Protein AF-A0A5N3UXH6-F1 (afdb_monomer_lite)

Structure (mmCIF, N/CA/C/O backbone):
data_AF-A0A5N3UXH6-F1
#
_entry.id   AF-A0A5N3UXH6-F1
#
loop_
_atom_site.group_PDB
_atom_site.id
_atom_site.type_symbol
_atom_site.label_atom_id
_atom_site.label_alt_id
_atom_site.label_comp_id
_atom_site.label_asym_id
_atom_site.label_entity_id
_atom_site.label_seq_id
_atom_site.pdbx_PDB_ins_code
_atom_site.Cartn_x
_atom_site.Cartn_y
_atom_site.Cartn_z
_atom_site.occupancy
_atom_site.B_iso_or_equiv
_atom_site.auth_seq_id
_atom_site.auth_comp_id
_atom_site.auth_asym_id
_atom_site.auth_atom_id
_atom_site.pdbx_PDB_model_num
ATOM 1 N N . LYS A 1 1 ? -23.533 -9.007 4.579 1.00 47.38 1 LYS A N 1
ATOM 2 C CA . LYS A 1 1 ? -22.879 -9.527 5.813 1.00 47.38 1 LYS A CA 1
ATOM 3 C C . LYS A 1 1 ? -21.443 -10.027 5.591 1.00 47.38 1 LYS A C 1
ATOM 5 O O . LYS A 1 1 ? -20.667 -9.865 6.517 1.00 47.38 1 LYS A O 1
ATOM 10 N N . LYS A 1 2 ? -21.067 -10.577 4.419 1.00 54.00 2 LYS A N 1
ATOM 11 C CA . LYS A 1 2 ? -19.701 -11.087 4.151 1.00 54.00 2 LYS A CA 1
ATOM 12 C C . LYS A 1 2 ? -18.605 -10.000 4.176 1.00 54.00 2 LYS A C 1
ATOM 14 O O . LYS A 1 2 ? -17.661 -10.143 4.934 1.00 54.00 2 LYS A O 1
ATOM 19 N N . ALA A 1 3 ? -18.832 -8.853 3.530 1.00 56.22 3 ALA A N 1
ATOM 20 C CA . ALA A 1 3 ? -17.886 -7.723 3.486 1.00 56.22 3 ALA A CA 1
ATOM 21 C C . ALA A 1 3 ? -17.595 -7.027 4.838 1.00 56.22 3 ALA A C 1
ATOM 23 O O . ALA A 1 3 ? -16.792 -6.101 4.904 1.00 56.22 3 ALA A O 1
ATOM 24 N N . TRP A 1 4 ? -18.273 -7.412 5.928 1.00 56.22 4 TRP A N 1
ATOM 25 C CA . TRP A 1 4 ? -18.045 -6.795 7.237 1.00 56.22 4 TRP A CA 1
ATOM 26 C C . TRP A 1 4 ? -16.724 -7.239 7.868 1.00 56.22 4 TRP A C 1
ATOM 28 O O . TRP A 1 4 ? -16.129 -6.448 8.588 1.00 56.22 4 TRP A O 1
ATOM 38 N N . GLN A 1 5 ? -16.257 -8.465 7.608 1.00 61.75 5 GLN A N 1
ATOM 39 C CA . GLN A 1 5 ? -14.981 -8.938 8.163 1.00 61.75 5 GLN A CA 1
ATOM 40 C C . GLN A 1 5 ? -13.811 -8.123 7.602 1.00 61.75 5 GLN A C 1
ATOM 42 O O . GLN A 1 5 ? -13.018 -7.592 8.379 1.00 61.75 5 GLN A O 1
ATOM 47 N N . ASP A 1 6 ? -13.802 -7.894 6.287 1.00 61.09 6 ASP A N 1
ATOM 48 C CA . ASP A 1 6 ? -12.777 -7.088 5.615 1.00 61.09 6 ASP A CA 1
ATOM 49 C C . ASP A 1 6 ? -12.904 -5.598 5.960 1.00 61.09 6 ASP A C 1
ATOM 51 O O . ASP A 1 6 ? -11.912 -4.903 6.185 1.00 61.09 6 ASP A O 1
ATOM 55 N N . HIS A 1 7 ? -14.138 -5.097 6.094 1.00 69.56 7 HIS A N 1
ATOM 56 C CA . HIS A 1 7 ? -14.372 -3.693 6.420 1.00 69.56 7 HIS A CA 1
ATOM 57 C C . HIS A 1 7 ? -14.134 -3.354 7.899 1.00 69.56 7 HIS A C 1
ATOM 59 O O . HIS A 1 7 ? -13.861 -2.201 8.212 1.00 69.56 7 HIS A O 1
ATOM 65 N N . LYS A 1 8 ? -14.231 -4.305 8.839 1.00 73.06 8 LYS A N 1
ATOM 66 C CA . LYS A 1 8 ? -14.181 -4.017 10.287 1.00 73.06 8 LYS A CA 1
ATOM 67 C C . LYS A 1 8 ? -12.878 -3.334 10.711 1.00 73.06 8 LYS A C 1
ATOM 69 O O . LYS A 1 8 ? -12.928 -2.417 11.531 1.00 73.06 8 LYS A O 1
ATOM 74 N N . ARG A 1 9 ? -11.742 -3.773 10.160 1.00 69.88 9 ARG A N 1
ATOM 75 C CA . ARG A 1 9 ? -10.417 -3.199 10.451 1.00 69.88 9 ARG A CA 1
ATOM 76 C C . ARG A 1 9 ? -10.220 -1.871 9.717 1.00 69.88 9 ARG A C 1
ATOM 78 O O . ARG A 1 9 ? -9.879 -0.872 10.339 1.00 69.88 9 ARG A O 1
ATOM 85 N N . GLU A 1 10 ? -10.593 -1.813 8.436 1.00 74.81 10 GLU A N 1
ATOM 86 C CA . GLU A 1 10 ? -10.549 -0.579 7.634 1.00 74.81 10 GLU A CA 1
ATOM 87 C C . GLU A 1 10 ? -11.448 0.535 8.215 1.00 74.81 10 GLU A C 1
ATOM 89 O O . GLU A 1 10 ? -11.110 1.714 8.149 1.00 74.81 10 GLU A O 1
ATOM 94 N N . CYS A 1 11 ? -12.587 0.188 8.822 1.00 78.25 11 CYS A N 1
ATOM 95 C CA . CYS A 1 11 ? -13.574 1.145 9.325 1.00 78.25 11 CYS A CA 1
ATOM 96 C C . CYS A 1 11 ? -13.024 2.036 10.449 1.00 78.25 11 CYS A C 1
ATOM 98 O O . CYS A 1 11 ? -13.399 3.208 10.528 1.00 78.25 11 CYS A O 1
ATOM 100 N N . LYS A 1 12 ? -12.135 1.515 11.309 1.00 77.81 12 LYS A N 1
ATOM 101 C CA . LYS A 1 12 ? -11.507 2.325 12.366 1.00 77.81 12 LYS A CA 1
ATOM 102 C C . LYS A 1 12 ? -10.556 3.361 11.770 1.00 77.81 12 LYS A C 1
ATOM 104 O O . LYS A 1 12 ? -10.702 4.543 12.071 1.00 77.81 12 LYS A O 1
ATOM 109 N N . CYS A 1 13 ? -9.699 2.934 10.843 1.00 77.75 13 CYS A N 1
ATOM 110 C CA . CYS A 1 13 ? -8.789 3.808 10.102 1.00 77.75 13 CYS A CA 1
ATOM 111 C C . CYS A 1 13 ? -9.547 4.872 9.283 1.00 77.75 13 CYS A C 1
ATOM 113 O O . CYS A 1 13 ? -9.212 6.051 9.288 1.00 77.75 13 CYS A O 1
ATOM 115 N N . LEU A 1 14 ? -10.644 4.500 8.617 1.00 78.50 14 LEU A N 1
ATOM 116 C CA . LEU A 1 14 ? -11.465 5.453 7.858 1.00 78.50 14 LEU A CA 1
ATOM 117 C C . LEU A 1 14 ? -12.169 6.479 8.746 1.00 78.50 14 LEU A C 1
ATOM 119 O O . LEU A 1 14 ? -12.400 7.607 8.312 1.00 78.50 14 LEU A O 1
ATOM 123 N N . LYS A 1 15 ? -12.555 6.097 9.969 1.00 80.38 15 LYS A N 1
ATOM 124 C CA . LYS A 1 15 ? -13.171 7.024 10.923 1.00 80.38 15 LYS A CA 1
ATOM 125 C C . LYS A 1 15 ? -12.159 8.026 11.471 1.00 80.38 15 LYS A C 1
ATOM 127 O O . LYS A 1 15 ? -12.521 9.196 11.571 1.00 80.38 15 LYS A O 1
ATOM 132 N N . SER A 1 16 ? -10.935 7.598 11.787 1.00 76.81 16 SER A N 1
ATOM 133 C CA . SER A 1 16 ? -9.889 8.485 12.316 1.00 76.81 16 SER A CA 1
ATOM 134 C C . SER A 1 16 ? -9.371 9.480 11.275 1.00 76.81 16 SER A C 1
ATOM 136 O O . SER A 1 16 ? -8.992 10.591 11.631 1.00 76.81 16 SER A O 1
ATOM 138 N N . CYS A 1 17 ? -9.425 9.135 9.986 1.00 72.19 17 CYS A N 1
ATOM 139 C CA . CYS A 1 17 ? -8.959 10.017 8.917 1.00 72.19 17 CYS A CA 1
ATOM 140 C C . CYS A 1 17 ? -9.983 11.067 8.454 1.00 72.19 17 CYS A C 1
ATOM 142 O O . CYS A 1 17 ? -9.647 11.907 7.623 1.00 72.19 17 CYS A O 1
ATOM 144 N N . LYS A 1 18 ? -11.227 11.088 8.959 1.00 73.69 18 LYS A N 1
ATOM 145 C CA . LYS A 1 18 ? -12.208 12.102 8.525 1.00 73.69 18 LYS A CA 1
ATOM 146 C C . LYS A 1 18 ? -11.761 13.521 8.913 1.00 73.69 18 LYS A C 1
ATOM 148 O O . LYS A 1 18 ? -11.326 13.727 10.041 1.00 73.69 18 LYS A O 1
ATOM 153 N N . PRO A 1 19 ? -11.915 14.519 8.017 1.00 76.88 19 PRO A N 1
ATOM 154 C CA . PRO A 1 19 ? -12.614 14.479 6.721 1.00 76.88 19 PRO A CA 1
ATOM 155 C C . PRO A 1 19 ? -11.751 14.041 5.519 1.00 76.88 19 PRO A C 1
ATOM 157 O O . PRO A 1 19 ? -12.242 14.019 4.392 1.00 76.88 19 PRO A O 1
ATOM 160 N N . ARG A 1 20 ? -10.472 13.719 5.725 1.00 77.50 20 ARG A N 1
ATOM 161 C CA . ARG A 1 20 ? -9.482 13.484 4.671 1.00 77.50 20 ARG A CA 1
ATOM 162 C C . ARG A 1 20 ? -9.354 11.991 4.355 1.00 77.50 20 ARG A C 1
ATOM 164 O O . ARG A 1 20 ? -8.626 11.257 5.014 1.00 77.50 20 ARG A O 1
ATOM 171 N N . TYR A 1 21 ? -10.071 11.536 3.332 1.00 75.56 21 TYR A N 1
ATOM 172 C CA . TYR A 1 21 ? -9.992 10.140 2.905 1.00 75.56 21 TYR A CA 1
ATOM 173 C C . TYR A 1 21 ? -8.616 9.812 2.300 1.00 75.56 21 TYR A C 1
ATOM 175 O O . TYR A 1 21 ? -8.073 10.631 1.552 1.00 75.56 21 TYR A O 1
ATOM 183 N N . PRO A 1 22 ? -8.044 8.637 2.615 1.00 79.69 22 PRO A N 1
ATOM 184 C CA . PRO A 1 22 ? -6.792 8.188 2.015 1.00 79.69 22 PRO A CA 1
ATOM 185 C C . PRO A 1 22 ? -6.970 7.882 0.515 1.00 79.69 22 PRO A C 1
ATOM 187 O O . PRO A 1 22 ? -8.084 7.568 0.087 1.00 79.69 22 PRO A O 1
ATOM 190 N N . PRO A 1 23 ? -5.881 7.907 -0.273 1.00 80.62 23 PRO A N 1
ATOM 191 C CA . PRO A 1 23 ? -5.888 7.451 -1.662 1.00 80.62 23 PRO A CA 1
ATOM 192 C C . PRO A 1 23 ? -6.372 6.001 -1.798 1.00 80.62 23 PRO A C 1
ATOM 194 O O . PRO A 1 23 ? -6.112 5.171 -0.923 1.00 80.62 23 PRO A O 1
ATOM 197 N N . ASP A 1 24 ? -7.002 5.662 -2.925 1.00 79.38 24 ASP A N 1
ATOM 198 C CA . ASP A 1 24 ? -7.514 4.304 -3.161 1.00 79.38 24 ASP A CA 1
ATOM 199 C C . ASP A 1 24 ? -6.405 3.245 -3.112 1.00 79.38 24 ASP A C 1
ATOM 201 O O . ASP A 1 24 ? -6.596 2.187 -2.517 1.00 79.38 24 ASP A O 1
ATOM 205 N N . SER A 1 25 ? -5.208 3.558 -3.622 1.00 77.31 25 SER A N 1
ATOM 206 C CA . SER A 1 25 ? -4.028 2.685 -3.526 1.00 77.31 25 SER A CA 1
ATOM 207 C C . SER A 1 25 ? -3.633 2.372 -2.078 1.00 77.31 25 SER A C 1
ATOM 209 O O . SER A 1 25 ? -3.297 1.234 -1.760 1.00 77.31 25 SER A O 1
ATOM 211 N N . VAL A 1 26 ? -3.726 3.356 -1.178 1.00 83.12 26 VAL A N 1
ATOM 212 C CA . VAL A 1 26 ? -3.444 3.189 0.256 1.00 83.12 26 VAL A CA 1
ATOM 213 C C . VAL A 1 26 ? -4.494 2.290 0.910 1.00 83.12 26 VAL A C 1
ATOM 215 O O . VAL A 1 26 ? -4.148 1.396 1.683 1.00 83.12 26 VAL A O 1
ATOM 218 N N . ARG A 1 27 ? -5.777 2.482 0.576 1.00 82.00 27 ARG A N 1
ATOM 219 C CA . ARG A 1 27 ? -6.870 1.636 1.086 1.00 82.00 27 ARG A CA 1
ATOM 220 C C . ARG A 1 27 ? -6.742 0.193 0.612 1.00 82.00 27 ARG A C 1
ATOM 222 O O . ARG A 1 27 ? -6.921 -0.725 1.410 1.00 82.00 27 ARG A O 1
ATOM 229 N N . LEU A 1 28 ? -6.418 0.001 -0.666 1.00 79.62 28 LEU A N 1
ATOM 230 C CA . LEU A 1 28 ? -6.233 -1.311 -1.286 1.00 79.62 28 LEU A CA 1
ATOM 231 C C . LEU A 1 28 ? -5.067 -2.063 -0.643 1.00 79.62 28 LEU A C 1
ATOM 233 O O . LEU A 1 28 ? -5.244 -3.205 -0.220 1.00 79.62 28 LEU A O 1
ATOM 237 N N . LEU A 1 29 ? -3.922 -1.400 -0.455 1.00 81.75 29 LEU A N 1
ATOM 238 C CA . LEU A 1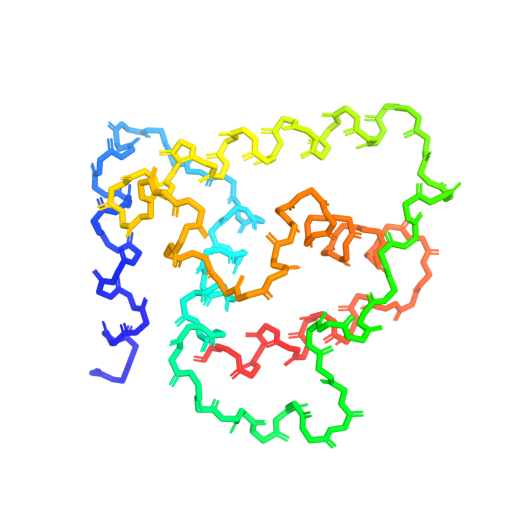 29 ? -2.787 -1.997 0.249 1.00 81.75 29 LEU A CA 1
ATOM 239 C C . LEU A 1 29 ? -3.144 -2.388 1.690 1.00 81.75 29 LEU A C 1
ATOM 241 O O . LEU A 1 29 ? -2.698 -3.422 2.179 1.00 81.75 29 LEU A O 1
ATOM 245 N N . GLY A 1 30 ? -3.994 -1.605 2.363 1.00 81.50 30 GLY A N 1
ATOM 246 C CA . GLY A 1 30 ? -4.418 -1.894 3.737 1.00 81.50 30 GLY A CA 1
ATOM 247 C C . GLY A 1 30 ? -5.198 -3.199 3.828 1.00 81.50 30 GLY A C 1
ATOM 248 O O . GLY A 1 30 ? -4.964 -4.008 4.724 1.00 81.50 30 GLY A O 1
ATOM 249 N N . ARG A 1 31 ? -6.073 -3.446 2.850 1.00 78.75 31 ARG A N 1
ATOM 250 C CA . ARG A 1 31 ? -6.816 -4.707 2.733 1.00 78.75 31 ARG A CA 1
ATOM 251 C C . ARG A 1 31 ? -5.899 -5.890 2.445 1.00 78.75 31 ARG A C 1
ATOM 253 O O . ARG A 1 31 ? -6.056 -6.923 3.088 1.00 78.75 31 ARG A O 1
ATOM 260 N N . VAL A 1 32 ? -4.926 -5.720 1.547 1.00 78.56 32 VAL A N 1
ATOM 261 C CA . VAL A 1 32 ? -3.916 -6.751 1.245 1.00 78.56 32 VAL A CA 1
ATOM 262 C C . VAL A 1 32 ? -3.170 -7.138 2.521 1.00 78.56 32 VAL A C 1
ATOM 264 O O . VAL A 1 32 ? -3.122 -8.314 2.865 1.00 78.56 32 VAL A O 1
ATOM 267 N N . VAL A 1 33 ? -2.680 -6.157 3.285 1.00 80.75 33 VAL A N 1
ATOM 268 C CA . VAL A 1 33 ? -1.997 -6.400 4.566 1.00 80.75 33 VAL A CA 1
ATOM 269 C C . VAL A 1 33 ? -2.901 -7.136 5.550 1.00 80.75 33 VAL A C 1
ATOM 271 O O . VAL A 1 33 ? -2.492 -8.141 6.127 1.00 80.75 33 VAL A O 1
ATOM 274 N N . PHE A 1 34 ? -4.149 -6.697 5.724 1.00 78.00 34 PHE A N 1
ATOM 275 C CA . PHE A 1 34 ? -5.082 -7.371 6.627 1.00 78.00 34 PHE A CA 1
ATOM 276 C C . PHE A 1 34 ? -5.419 -8.801 6.206 1.00 78.00 34 PHE A C 1
ATOM 278 O O . PHE A 1 34 ? -5.703 -9.620 7.080 1.00 78.00 34 PHE A O 1
ATOM 285 N N . LYS A 1 35 ? -5.409 -9.109 4.908 1.00 76.19 35 LYS A N 1
ATOM 286 C CA . LYS A 1 35 ? -5.625 -10.467 4.408 1.00 76.19 35 LYS A CA 1
ATOM 287 C C . LYS A 1 35 ? -4.374 -11.335 4.558 1.00 76.19 35 LYS A C 1
ATOM 289 O O . LYS A 1 35 ? -4.498 -12.442 5.068 1.00 76.19 35 LYS A O 1
ATOM 294 N N . LEU A 1 36 ? -3.184 -10.807 4.262 1.00 76.56 36 LEU A N 1
ATOM 295 C CA . LEU A 1 36 ? -1.907 -11.492 4.517 1.00 76.56 36 LEU A CA 1
ATOM 296 C C . LEU A 1 36 ? -1.740 -11.855 6.002 1.00 76.56 36 LEU A C 1
ATOM 298 O O . LEU A 1 36 ? -1.320 -12.958 6.329 1.00 76.56 36 LEU A O 1
ATOM 302 N N . MET A 1 37 ? -2.148 -10.965 6.912 1.00 74.62 37 MET A N 1
ATOM 303 C CA . MET A 1 37 ? -2.146 -11.231 8.357 1.00 74.62 37 MET A CA 1
ATOM 304 C C . MET A 1 37 ? -3.137 -12.313 8.809 1.00 74.62 37 MET A C 1
ATOM 306 O O . MET A 1 37 ? -3.018 -12.806 9.926 1.00 74.62 37 MET A O 1
ATOM 310 N N . GLN A 1 38 ? -4.164 -12.630 8.016 1.00 70.88 38 GLN A N 1
ATOM 311 C CA . GLN A 1 38 ? -5.156 -13.645 8.382 1.00 70.88 38 GLN A CA 1
ATOM 312 C C . GLN A 1 38 ? -4.680 -15.074 8.075 1.00 70.88 38 GLN A C 1
ATOM 314 O O . GLN A 1 38 ? -5.435 -16.001 8.360 1.00 70.88 38 GLN A O 1
ATOM 319 N N . GLU A 1 39 ? -3.476 -15.247 7.500 1.00 59.69 39 GLU A N 1
ATOM 320 C CA . GLU A 1 39 ? -2.808 -16.534 7.201 1.00 59.69 39 GLU A CA 1
ATOM 321 C C . GLU A 1 39 ? -3.700 -17.577 6.504 1.00 59.69 39 GLU A C 1
ATOM 323 O O . GLU A 1 39 ? -3.430 -18.777 6.519 1.00 59.69 39 GLU A O 1
ATOM 328 N N . THR A 1 40 ? -4.789 -17.135 5.880 1.00 59.91 40 THR A N 1
ATOM 329 C CA . THR A 1 40 ? -5.704 -17.997 5.144 1.00 59.91 40 THR A CA 1
ATOM 330 C C . THR A 1 40 ? -5.271 -17.939 3.691 1.00 59.91 40 THR A C 1
ATOM 332 O O . THR A 1 40 ? -5.519 -16.918 3.046 1.00 59.91 40 THR A O 1
ATOM 335 N N . PRO A 1 41 ? -4.598 -18.986 3.171 1.00 56.25 41 PRO A N 1
ATOM 336 C CA .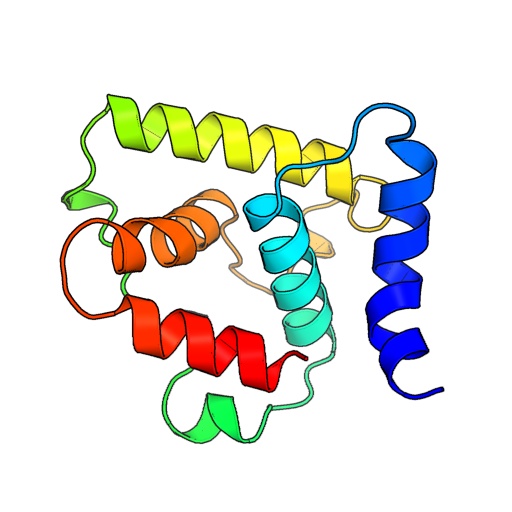 PRO A 1 41 ? -4.133 -18.978 1.796 1.00 56.25 41 PRO A CA 1
ATOM 337 C C . PRO A 1 41 ? -5.341 -18.796 0.883 1.00 56.25 41 PRO A C 1
ATOM 339 O O . PRO A 1 41 ? -6.272 -19.607 0.879 1.00 56.25 41 PRO A O 1
ATOM 342 N N . SER A 1 42 ? -5.352 -17.690 0.146 1.00 58.91 42 SER A N 1
ATOM 343 C CA . SER A 1 42 ? -6.389 -17.446 -0.846 1.00 58.91 42 SER A CA 1
ATOM 344 C C . SER A 1 42 ? -6.175 -18.430 -1.997 1.00 58.91 42 SER A C 1
ATOM 346 O O . SER A 1 42 ? -5.039 -18.679 -2.391 1.00 58.91 42 SER A O 1
ATOM 348 N N . GLU A 1 43 ? -7.239 -18.974 -2.598 1.00 57.88 43 GLU A N 1
ATOM 349 C CA . GLU A 1 43 ? -7.099 -19.858 -3.774 1.00 57.88 43 GLU A CA 1
ATOM 350 C C . GLU A 1 43 ? -6.311 -19.181 -4.917 1.00 57.88 43 GLU A C 1
ATOM 352 O O . GLU A 1 43 ? -5.645 -19.857 -5.696 1.00 57.88 43 GLU A O 1
ATOM 357 N N . SER A 1 44 ? -6.324 -17.843 -4.972 1.00 56.28 44 SER A N 1
ATOM 358 C CA . SER A 1 44 ? -5.532 -17.024 -5.898 1.00 56.28 44 SER A CA 1
ATOM 359 C C . SER A 1 44 ? -4.021 -17.044 -5.634 1.00 56.28 44 SER A C 1
ATOM 361 O O . SER A 1 44 ? -3.251 -16.862 -6.567 1.00 56.28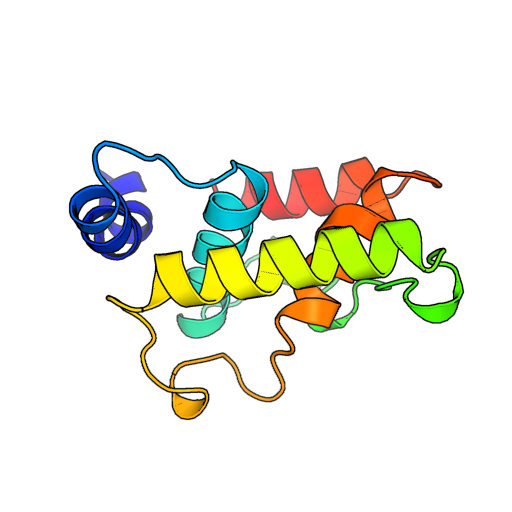 44 SER A O 1
ATOM 363 N N . GLU A 1 45 ? -3.584 -17.278 -4.393 1.00 55.44 45 GLU A N 1
ATOM 364 C CA . GLU A 1 45 ? -2.160 -17.341 -4.025 1.00 55.44 45 GLU A CA 1
ATOM 365 C C . GLU A 1 45 ? -1.520 -18.694 -4.378 1.00 55.44 45 GLU A C 1
ATOM 367 O O . GLU A 1 45 ? -0.308 -18.850 -4.261 1.00 55.44 45 GLU A O 1
ATOM 372 N N . LYS A 1 46 ? -2.303 -19.676 -4.857 1.00 56.41 46 LYS A N 1
ATOM 373 C CA . LYS A 1 46 ? -1.786 -20.993 -5.279 1.00 56.41 46 LYS A CA 1
ATOM 374 C C . LYS A 1 46 ? -0.901 -20.944 -6.523 1.00 56.41 46 LYS A C 1
ATOM 376 O O . LYS A 1 46 ? -0.120 -21.868 -6.730 1.00 56.41 46 LYS A O 1
ATOM 381 N N . LEU A 1 47 ? -1.060 -19.926 -7.370 1.00 56.09 47 LEU A N 1
ATOM 382 C CA . LEU A 1 47 ? -0.272 -19.768 -8.597 1.00 56.09 47 LEU A CA 1
ATOM 383 C C . LEU A 1 47 ? 0.839 -18.725 -8.435 1.00 56.09 47 LEU A C 1
ATOM 385 O O . LEU A 1 47 ? 1.888 -18.870 -9.059 1.00 56.09 47 LEU A O 1
ATOM 389 N N . TYR A 1 48 ? 0.615 -17.700 -7.606 1.00 58.69 48 TYR A N 1
ATOM 390 C CA . TYR A 1 48 ? 1.571 -16.625 -7.351 1.00 58.69 48 TYR A CA 1
ATOM 391 C C . TYR A 1 48 ? 1.209 -15.871 -6.061 1.00 58.69 48 TYR A C 1
ATOM 393 O O . TYR A 1 48 ? 0.059 -15.452 -5.901 1.00 58.69 48 TYR A O 1
ATOM 401 N N . SER A 1 49 ? 2.152 -15.699 -5.130 1.00 68.69 49 SER A N 1
ATOM 402 C CA . SER A 1 49 ? 1.913 -14.960 -3.883 1.00 68.69 49 SER A CA 1
ATOM 403 C C . SER A 1 49 ? 2.181 -13.463 -4.054 1.00 68.69 49 SER A C 1
ATOM 405 O O . SER A 1 49 ? 2.884 -13.030 -4.969 1.00 68.69 49 SER A O 1
ATOM 407 N N . PHE A 1 50 ? 1.683 -12.642 -3.123 1.00 73.69 50 PHE A N 1
ATOM 408 C CA . PHE A 1 50 ? 2.034 -11.217 -3.092 1.00 73.69 50 PHE A CA 1
ATOM 409 C C . PHE A 1 50 ? 3.556 -10.985 -3.000 1.00 73.69 50 PHE A C 1
ATOM 411 O O . PHE A 1 50 ? 4.075 -9.989 -3.507 1.00 73.69 50 PHE A O 1
ATOM 418 N N . TYR A 1 51 ? 4.287 -11.904 -2.365 1.00 74.25 51 TYR A N 1
ATOM 419 C CA . TYR A 1 51 ? 5.736 -11.807 -2.228 1.00 74.25 51 TYR A CA 1
ATOM 420 C C . TYR A 1 51 ? 6.463 -12.043 -3.548 1.00 74.25 51 TYR A C 1
ATOM 422 O O . TYR A 1 51 ? 7.486 -11.398 -3.773 1.00 74.25 51 TYR A O 1
ATOM 430 N N . ASP A 1 52 ? 5.900 -12.863 -4.433 1.00 76.44 52 ASP A N 1
ATOM 431 C CA . ASP A 1 52 ? 6.516 -13.182 -5.717 1.00 76.44 52 ASP A CA 1
ATOM 432 C C . ASP A 1 52 ? 6.457 -12.003 -6.699 1.00 76.44 52 ASP A C 1
ATOM 434 O O . ASP A 1 52 ? 7.322 -11.901 -7.566 1.00 76.44 52 ASP A O 1
ATOM 438 N N . LEU A 1 53 ? 5.495 -11.079 -6.537 1.00 75.31 53 LEU A N 1
ATOM 439 C CA . LEU A 1 53 ? 5.322 -9.909 -7.407 1.00 75.31 53 LEU A CA 1
ATOM 440 C C . LEU A 1 53 ? 6.607 -9.093 -7.565 1.00 75.31 53 LEU A C 1
ATOM 442 O O . LEU A 1 53 ? 7.205 -8.611 -6.602 1.00 75.31 53 LEU A O 1
ATOM 446 N N . GLU A 1 54 ? 6.972 -8.867 -8.826 1.00 76.19 54 GLU A N 1
ATOM 447 C CA . GLU A 1 54 ? 8.121 -8.061 -9.219 1.00 76.19 54 GLU A CA 1
ATOM 448 C C . GLU A 1 54 ? 7.868 -6.573 -8.921 1.00 76.19 54 GLU A C 1
ATOM 450 O O . GLU A 1 54 ? 7.084 -5.892 -9.590 1.00 76.19 54 GLU A O 1
ATOM 455 N N . SER A 1 55 ? 8.597 -6.040 -7.941 1.00 72.69 55 SER A N 1
ATOM 456 C CA . SER A 1 55 ? 8.497 -4.642 -7.508 1.00 72.69 55 SER A CA 1
ATOM 457 C C . SER A 1 55 ? 9.097 -3.645 -8.507 1.00 72.69 55 SER A C 1
ATOM 459 O O . SER A 1 55 ? 8.782 -2.457 -8.467 1.00 72.69 55 SER A O 1
ATOM 461 N N . ASN A 1 56 ? 9.961 -4.106 -9.423 1.00 76.00 56 ASN A N 1
ATOM 462 C CA . ASN A 1 56 ? 10.659 -3.288 -10.423 1.00 76.00 56 ASN A CA 1
ATOM 463 C C . ASN A 1 56 ? 11.340 -2.027 -9.845 1.00 76.00 56 ASN A C 1
ATOM 465 O O . ASN A 1 56 ? 11.582 -1.075 -10.588 1.00 76.00 56 ASN A O 1
ATOM 469 N N . ILE A 1 57 ? 11.698 -2.011 -8.552 1.00 77.88 57 ILE A N 1
ATOM 470 C CA . ILE A 1 57 ? 12.246 -0.824 -7.863 1.00 77.88 57 ILE A CA 1
ATOM 471 C C . ILE A 1 57 ? 13.461 -0.253 -8.598 1.00 77.88 57 ILE A C 1
ATOM 473 O O . ILE A 1 57 ? 13.601 0.963 -8.734 1.00 77.88 57 ILE A O 1
ATOM 477 N N . ASN A 1 58 ? 14.304 -1.134 -9.136 1.00 79.06 58 ASN A N 1
ATOM 478 C CA . ASN A 1 58 ? 15.517 -0.771 -9.867 1.00 79.06 58 ASN A CA 1
ATOM 479 C C . ASN A 1 58 ? 15.238 -0.026 -11.185 1.00 79.06 58 ASN A C 1
ATOM 481 O O . ASN A 1 58 ? 16.122 0.649 -11.701 1.00 79.06 58 ASN A O 1
ATOM 485 N N . LYS A 1 59 ? 14.020 -0.135 -11.731 1.00 80.31 59 LYS A N 1
ATOM 486 C CA . LYS A 1 59 ? 13.577 0.544 -12.961 1.00 80.31 59 LYS A CA 1
ATOM 487 C C . LYS A 1 59 ? 12.777 1.818 -12.676 1.00 80.31 59 LYS A C 1
ATOM 489 O O . LYS A 1 59 ? 12.371 2.506 -13.612 1.00 80.31 59 LYS A O 1
ATOM 494 N N . LEU A 1 60 ? 12.503 2.127 -11.407 1.00 79.12 60 LEU A N 1
ATOM 495 C CA . LEU A 1 60 ? 11.773 3.333 -11.034 1.00 79.12 60 LEU A CA 1
ATOM 496 C C . LEU A 1 60 ? 12.689 4.555 -11.117 1.00 79.12 60 LEU A C 1
ATOM 498 O O . LEU A 1 60 ? 13.805 4.548 -10.599 1.00 79.12 60 LEU A O 1
ATOM 502 N N . THR A 1 61 ? 12.182 5.624 -11.728 1.00 85.38 61 THR A N 1
ATOM 503 C CA . THR A 1 61 ? 12.811 6.947 -11.671 1.00 85.38 61 THR A CA 1
ATOM 504 C C . THR A 1 61 ? 12.719 7.513 -10.253 1.00 85.38 61 THR A C 1
ATOM 506 O O . THR A 1 61 ? 11.823 7.137 -9.492 1.00 85.38 61 THR A O 1
ATOM 509 N N . GLU A 1 62 ? 13.615 8.434 -9.893 1.00 86.19 62 GLU A N 1
ATOM 510 C CA . GLU A 1 62 ? 13.605 9.060 -8.561 1.00 86.19 62 GLU A CA 1
ATOM 511 C C . GLU A 1 62 ? 12.266 9.748 -8.249 1.00 86.19 62 GLU A C 1
ATOM 513 O O . GLU A 1 62 ? 11.750 9.584 -7.147 1.00 86.19 62 GLU A O 1
ATOM 518 N N . ASP A 1 63 ? 11.620 10.382 -9.235 1.00 81.38 63 ASP A N 1
ATOM 519 C CA . ASP A 1 63 ? 10.290 10.987 -9.057 1.00 81.38 63 ASP A CA 1
ATOM 520 C C . ASP A 1 63 ? 9.222 9.957 -8.657 1.00 81.38 63 ASP A C 1
ATOM 522 O O . ASP A 1 63 ? 8.390 10.200 -7.780 1.00 81.38 63 ASP A O 1
ATOM 526 N N . LYS A 1 64 ? 9.252 8.767 -9.275 1.00 81.31 64 LYS A N 1
ATOM 527 C CA . LYS A 1 64 ? 8.330 7.679 -8.930 1.00 81.31 64 LYS A CA 1
ATOM 528 C C . LYS A 1 64 ? 8.633 7.145 -7.537 1.00 81.31 64 LYS A C 1
ATOM 530 O O . LYS A 1 64 ? 7.700 6.915 -6.775 1.00 81.31 64 LYS A O 1
ATOM 535 N N . LYS A 1 65 ? 9.913 6.977 -7.185 1.00 85.19 65 LYS A N 1
ATOM 536 C CA . LYS A 1 65 ? 10.313 6.547 -5.837 1.00 85.19 65 LYS A CA 1
ATOM 537 C C . LYS A 1 65 ? 9.838 7.537 -4.781 1.00 85.19 65 LYS A C 1
ATOM 539 O O . LYS A 1 65 ? 9.312 7.104 -3.762 1.00 85.19 65 LYS A O 1
ATOM 544 N N . GLU A 1 66 ? 9.956 8.838 -5.029 1.00 86.81 66 GLU A N 1
ATOM 545 C CA . GLU A 1 66 ? 9.451 9.849 -4.102 1.00 86.81 66 GLU A CA 1
ATOM 546 C C . GLU A 1 66 ? 7.925 9.765 -3.960 1.00 86.81 66 GLU A C 1
ATOM 548 O O . GLU A 1 66 ? 7.414 9.730 -2.843 1.00 86.81 66 GLU A O 1
ATOM 553 N N . GLY A 1 67 ? 7.192 9.584 -5.064 1.00 86.56 67 GLY A N 1
ATOM 554 C CA . GLY A 1 67 ? 5.750 9.316 -5.016 1.00 86.56 67 GLY A CA 1
ATOM 555 C C . GLY A 1 67 ? 5.389 8.097 -4.155 1.00 86.56 67 GLY A C 1
ATOM 556 O O . GLY A 1 67 ? 4.475 8.165 -3.332 1.00 86.56 67 GLY A O 1
ATOM 557 N N . LEU A 1 68 ? 6.140 6.996 -4.277 1.00 85.56 68 LEU A N 1
ATOM 558 C CA . LEU A 1 68 ? 5.942 5.801 -3.447 1.00 85.56 68 LEU A CA 1
ATOM 559 C C . LEU A 1 68 ? 6.295 6.038 -1.974 1.00 85.56 68 LEU A C 1
ATOM 561 O O . LEU A 1 68 ? 5.603 5.518 -1.103 1.00 85.56 68 LEU A O 1
ATOM 565 N N . ARG A 1 69 ? 7.320 6.844 -1.667 1.00 87.31 69 ARG A N 1
ATOM 566 C CA . ARG A 1 69 ? 7.644 7.227 -0.281 1.00 87.31 69 ARG A CA 1
ATOM 567 C C . ARG A 1 69 ? 6.503 8.008 0.358 1.00 87.31 69 ARG A C 1
ATOM 569 O O . ARG A 1 69 ? 6.115 7.704 1.483 1.00 87.31 69 ARG A O 1
ATOM 576 N N . GLN A 1 70 ? 5.918 8.959 -0.369 1.00 87.12 70 GLN A N 1
ATOM 577 C CA . GLN A 1 70 ? 4.761 9.715 0.115 1.00 87.12 70 GLN A CA 1
ATOM 578 C C . GLN A 1 70 ? 3.543 8.805 0.343 1.00 87.12 70 GLN A C 1
ATOM 580 O O . GLN A 1 70 ? 2.835 8.949 1.344 1.00 87.12 70 GLN A O 1
ATOM 585 N N . LEU A 1 71 ? 3.322 7.819 -0.534 1.00 86.38 71 LEU A N 1
ATOM 586 C CA . LEU A 1 71 ? 2.287 6.801 -0.334 1.00 86.38 71 LEU A CA 1
ATOM 587 C C . LEU A 1 71 ? 2.566 5.929 0.896 1.00 86.38 71 LEU A C 1
ATOM 589 O O . LEU A 1 71 ? 1.652 5.705 1.687 1.00 86.38 71 LEU A O 1
ATOM 593 N N . ALA A 1 72 ? 3.813 5.505 1.108 1.00 87.12 72 ALA A N 1
ATOM 594 C CA . ALA A 1 72 ? 4.215 4.731 2.280 1.00 87.12 72 ALA A CA 1
ATOM 595 C C . ALA A 1 72 ? 3.979 5.499 3.590 1.00 87.12 72 ALA A C 1
ATOM 597 O O . ALA A 1 72 ? 3.401 4.950 4.528 1.00 87.12 72 ALA A O 1
ATOM 598 N N . LEU A 1 73 ? 4.333 6.787 3.637 1.00 87.25 73 LEU A N 1
ATOM 599 C CA . LEU A 1 73 ? 4.052 7.660 4.784 1.00 87.25 73 LEU A CA 1
ATOM 600 C C . LEU A 1 73 ? 2.545 7.819 5.020 1.00 87.25 73 LEU A C 1
ATOM 602 O O . LEU A 1 73 ? 2.067 7.720 6.151 1.00 87.25 73 LEU A O 1
ATOM 606 N N . THR A 1 74 ? 1.782 8.021 3.945 1.00 87.88 74 THR A N 1
ATOM 607 C CA . THR A 1 74 ? 0.318 8.130 4.017 1.00 87.88 74 THR A CA 1
ATOM 608 C C . THR A 1 74 ? -0.304 6.837 4.538 1.00 87.88 74 THR A C 1
ATOM 610 O O . THR A 1 74 ? -1.218 6.873 5.360 1.00 87.88 74 THR A O 1
ATOM 613 N N . PHE A 1 75 ? 0.214 5.690 4.104 1.00 86.69 75 PHE A N 1
ATOM 614 C CA . PHE A 1 75 ? -0.218 4.377 4.558 1.00 86.69 75 PHE A CA 1
ATOM 615 C C . PHE A 1 75 ? 0.074 4.143 6.033 1.00 86.69 75 PHE A C 1
ATOM 617 O O . PHE A 1 75 ? -0.824 3.729 6.761 1.00 86.69 75 PHE A O 1
ATOM 624 N N . GLN A 1 76 ? 1.284 4.457 6.496 1.00 85.06 76 GLN A N 1
ATOM 625 C CA . GLN A 1 76 ? 1.625 4.366 7.916 1.00 85.06 76 GLN A CA 1
ATOM 626 C C . GLN A 1 76 ? 0.697 5.236 8.767 1.00 85.06 76 GLN A C 1
ATOM 628 O O . GLN A 1 76 ? 0.214 4.796 9.806 1.00 85.06 76 GLN A O 1
ATOM 633 N N . HIS A 1 77 ? 0.388 6.451 8.306 1.00 84.62 77 HIS A N 1
ATOM 634 C CA . HIS A 1 77 ? -0.553 7.323 9.000 1.00 84.62 77 HIS A CA 1
ATOM 635 C C . HIS A 1 77 ? -1.977 6.750 9.019 1.00 84.62 77 HIS A C 1
ATOM 637 O O . HIS A 1 77 ? -2.621 6.748 10.066 1.00 84.62 77 HIS A O 1
ATOM 643 N N . PHE A 1 78 ? -2.455 6.235 7.883 1.00 84.31 78 PHE A N 1
ATOM 644 C CA . PHE A 1 78 ? -3.780 5.625 7.761 1.00 84.31 78 PHE A CA 1
ATOM 645 C C . PHE A 1 78 ? -3.924 4.379 8.642 1.00 84.31 78 PHE A C 1
ATOM 647 O O . PHE A 1 78 ? -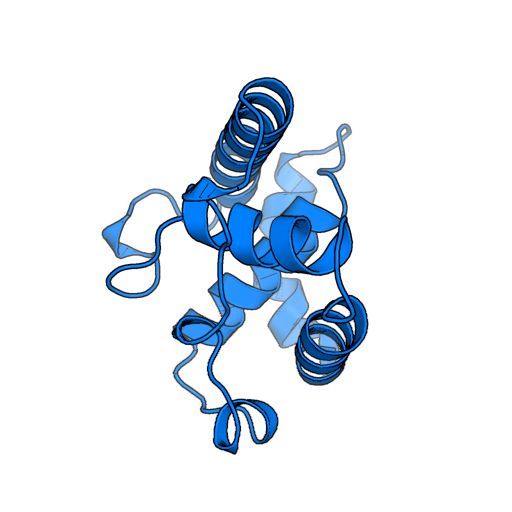4.931 4.208 9.323 1.00 84.31 78 PHE A O 1
ATOM 654 N N . MET A 1 79 ? -2.908 3.518 8.655 1.00 82.19 79 MET A N 1
ATOM 655 C CA . MET A 1 79 ? -2.939 2.244 9.371 1.00 82.19 79 MET A CA 1
ATOM 656 C C . MET A 1 79 ? -2.590 2.375 10.849 1.00 82.19 79 MET A C 1
ATOM 658 O O . MET A 1 79 ? -2.776 1.404 11.569 1.00 82.19 79 MET A O 1
ATOM 662 N N . LYS A 1 80 ? -2.166 3.552 11.327 1.00 82.88 80 LYS A N 1
ATOM 663 C CA . LYS A 1 80 ? -1.740 3.789 12.716 1.00 82.88 80 LYS A CA 1
ATOM 664 C C . LYS A 1 80 ? -2.739 3.300 13.775 1.00 82.88 80 LYS A C 1
ATOM 666 O O . LYS A 1 80 ? -2.336 2.897 14.859 1.00 82.88 80 LYS A O 1
ATOM 671 N N . GLU A 1 81 ? -4.037 3.324 13.481 1.00 78.94 81 GLU A N 1
ATOM 672 C CA . GLU A 1 81 ? -5.079 2.844 14.403 1.00 78.94 81 GLU A CA 1
ATOM 673 C C . GLU A 1 81 ? -5.115 1.311 14.556 1.00 78.94 81 GLU A C 1
ATOM 675 O O . GLU A 1 81 ? -5.552 0.805 15.587 1.00 78.94 81 GLU A O 1
ATOM 680 N N . GLU A 1 82 ? -4.670 0.560 13.546 1.00 78.25 82 GLU A N 1
ATOM 681 C CA . GLU A 1 82 ? -4.700 -0.913 13.528 1.00 78.25 82 GLU A CA 1
ATOM 682 C C . GLU A 1 82 ? -3.299 -1.547 13.568 1.00 78.25 82 GLU A C 1
ATOM 684 O O . GLU A 1 82 ? -3.154 -2.673 14.043 1.00 78.25 82 GLU A O 1
ATOM 689 N N . ILE A 1 83 ? -2.283 -0.837 13.075 1.00 77.06 83 ILE A N 1
ATOM 690 C CA . ILE A 1 83 ? -0.885 -1.253 12.946 1.00 77.06 83 ILE A CA 1
ATOM 691 C C . ILE A 1 83 ? -0.022 -0.105 13.476 1.00 77.06 83 ILE A C 1
ATOM 693 O O . ILE A 1 83 ? 0.241 0.874 12.778 1.00 77.06 83 ILE A O 1
ATOM 697 N N . GLN A 1 84 ? 0.378 -0.213 14.739 1.00 71.38 84 GLN A N 1
ATOM 698 C CA . GLN A 1 84 ? 1.222 0.774 15.419 1.00 71.38 84 GLN A CA 1
ATOM 699 C C . GLN A 1 84 ? 2.709 0.432 15.306 1.00 71.38 84 GLN A C 1
ATOM 701 O O . GLN A 1 84 ? 3.544 1.332 15.351 1.00 71.38 84 GLN A O 1
ATOM 706 N N . ASP A 1 85 ? 3.029 -0.853 15.142 1.00 71.06 85 ASP A N 1
ATOM 707 C CA . ASP A 1 85 ? 4.393 -1.374 15.162 1.00 71.06 85 ASP A CA 1
ATOM 708 C C . ASP A 1 85 ? 4.628 -2.355 13.999 1.00 71.06 85 ASP A C 1
ATOM 710 O O . ASP A 1 85 ? 3.710 -3.056 13.563 1.00 71.06 85 ASP A O 1
ATOM 714 N N . ALA A 1 86 ? 5.865 -2.409 13.495 1.00 67.75 86 ALA A N 1
ATOM 715 C CA . ALA A 1 86 ? 6.268 -3.302 12.408 1.00 67.75 86 ALA A CA 1
ATOM 716 C C . ALA A 1 86 ? 6.069 -4.791 12.747 1.00 67.75 86 ALA A C 1
ATOM 718 O O . ALA A 1 86 ? 5.904 -5.603 11.844 1.00 67.75 86 ALA A O 1
ATOM 719 N N . SER A 1 87 ? 6.012 -5.146 14.032 1.00 70.56 87 SER A N 1
ATOM 720 C CA . SER A 1 87 ? 5.652 -6.489 14.509 1.00 70.56 87 SER A CA 1
ATOM 721 C C . SER A 1 87 ? 4.220 -6.918 14.170 1.00 70.56 87 SER A C 1
ATOM 723 O O . SER A 1 87 ? 3.933 -8.112 14.144 1.00 70.56 87 SER A O 1
ATOM 725 N N . GLN A 1 88 ? 3.316 -5.968 13.906 1.00 74.19 88 GLN A N 1
ATOM 726 C CA . GLN A 1 88 ? 1.949 -6.250 13.464 1.00 74.19 88 GLN A CA 1
ATOM 727 C C . GLN A 1 88 ? 1.832 -6.346 11.938 1.00 74.19 88 GLN A C 1
ATOM 729 O O . GLN A 1 88 ? 0.754 -6.652 11.436 1.00 74.19 88 GLN A O 1
ATOM 734 N N . LEU A 1 89 ? 2.897 -6.054 11.188 1.00 78.50 89 LEU A N 1
ATOM 735 C CA . LEU A 1 89 ? 2.926 -6.309 9.753 1.00 78.50 89 LEU A CA 1
ATOM 736 C C . LEU A 1 89 ? 3.270 -7.782 9.492 1.00 78.50 89 LEU A C 1
ATOM 738 O O . LEU A 1 89 ? 3.884 -8.432 10.341 1.00 78.50 89 LEU A O 1
ATOM 742 N N . PRO A 1 90 ? 2.897 -8.321 8.319 1.00 76.38 90 PRO A N 1
ATOM 743 C CA . PRO A 1 90 ? 3.365 -9.633 7.905 1.00 76.38 90 PRO A CA 1
ATOM 744 C C . PRO A 1 90 ? 4.904 -9.704 7.961 1.00 76.38 90 PRO A C 1
ATOM 746 O O . PRO A 1 90 ? 5.579 -8.694 7.724 1.00 76.38 90 PRO A O 1
ATOM 749 N N . PRO A 1 91 ? 5.484 -10.876 8.261 1.00 73.25 91 PRO A N 1
ATOM 750 C CA . PRO A 1 91 ? 6.932 -11.028 8.330 1.00 73.25 91 PRO A CA 1
ATOM 751 C C . PRO A 1 91 ? 7.582 -10.611 7.002 1.00 73.25 91 PRO A C 1
ATOM 753 O O . PRO A 1 91 ? 7.083 -10.929 5.918 1.00 73.25 91 PRO A O 1
ATOM 756 N N . SER A 1 92 ? 8.680 -9.857 7.101 1.00 76.75 92 SER A N 1
ATOM 757 C CA . SER A 1 92 ? 9.422 -9.292 5.961 1.00 76.75 92 SER A CA 1
ATOM 758 C C . SER A 1 92 ? 8.593 -8.402 5.022 1.00 76.75 92 SER A C 1
ATOM 760 O O . SER A 1 92 ? 8.949 -8.238 3.857 1.00 76.75 92 SER A O 1
ATOM 762 N N . PHE A 1 93 ? 7.485 -7.824 5.497 1.00 82.88 93 PHE A N 1
ATOM 763 C CA . PHE A 1 93 ? 6.668 -6.925 4.688 1.00 82.88 93 PHE A CA 1
ATOM 764 C C . PHE A 1 93 ? 7.280 -5.522 4.620 1.00 82.88 93 PHE A C 1
ATOM 766 O O . PHE A 1 93 ? 7.238 -4.760 5.588 1.00 82.88 93 PHE A O 1
ATOM 773 N N . ASP A 1 94 ? 7.805 -5.159 3.453 1.00 85.88 94 ASP A N 1
ATOM 774 C CA . ASP A 1 94 ? 8.267 -3.804 3.165 1.00 85.88 94 ASP A CA 1
ATOM 775 C C . ASP A 1 94 ? 7.143 -2.995 2.493 1.00 85.88 94 ASP A C 1
ATOM 777 O O . ASP A 1 94 ? 6.694 -3.311 1.392 1.00 85.88 94 ASP A O 1
ATOM 781 N N . ILE A 1 95 ? 6.674 -1.933 3.160 1.00 86.50 95 ILE A N 1
ATOM 782 C CA . ILE A 1 95 ? 5.584 -1.069 2.670 1.00 86.50 95 ILE A CA 1
ATOM 783 C C . ILE A 1 95 ? 5.978 -0.375 1.359 1.00 86.50 95 ILE A C 1
ATOM 785 O O . ILE A 1 95 ? 5.149 -0.232 0.459 1.00 86.50 95 ILE A O 1
ATOM 789 N N . PHE A 1 96 ? 7.230 0.071 1.244 1.00 85.94 96 PHE A N 1
ATOM 790 C CA . PHE A 1 96 ? 7.719 0.736 0.043 1.00 85.94 96 PHE A CA 1
ATOM 791 C C . PHE A 1 96 ? 7.780 -0.251 -1.122 1.00 85.94 96 PHE A C 1
ATOM 793 O O . PHE A 1 96 ? 7.301 0.059 -2.214 1.00 85.94 96 PHE A O 1
ATOM 800 N N . GLU A 1 97 ? 8.294 -1.458 -0.880 1.00 85.19 97 GLU A N 1
ATOM 801 C CA . GLU A 1 97 ? 8.294 -2.524 -1.879 1.00 85.19 97 GLU A CA 1
ATOM 802 C C . GLU A 1 97 ? 6.873 -2.931 -2.268 1.00 85.19 97 GLU A C 1
ATOM 804 O O . GLU A 1 97 ? 6.589 -3.106 -3.448 1.00 85.19 97 GLU A O 1
ATOM 809 N N . ALA A 1 98 ? 5.951 -3.001 -1.313 1.00 84.88 98 ALA A N 1
ATOM 810 C CA . ALA A 1 98 ? 4.555 -3.321 -1.562 1.00 84.88 98 ALA A CA 1
ATOM 811 C C . ALA A 1 98 ? 3.882 -2.273 -2.468 1.00 84.88 98 ALA A C 1
ATOM 813 O O . ALA A 1 98 ? 3.189 -2.630 -3.423 1.00 84.88 98 ALA A O 1
ATOM 814 N N . PHE A 1 99 ? 4.151 -0.981 -2.250 1.00 83.88 99 PHE A N 1
ATOM 815 C CA . PHE A 1 99 ? 3.725 0.074 -3.173 1.00 83.88 99 PHE A CA 1
ATOM 816 C C . PHE A 1 99 ? 4.430 -0.012 -4.526 1.00 83.88 99 PHE A C 1
ATOM 818 O O . PHE A 1 99 ? 3.802 0.238 -5.552 1.00 83.88 99 PHE A O 1
ATOM 825 N N . ALA A 1 100 ? 5.705 -0.394 -4.564 1.00 83.19 100 ALA A N 1
ATOM 826 C CA . ALA A 1 100 ? 6.416 -0.618 -5.816 1.00 83.19 100 ALA A CA 1
ATOM 827 C C . ALA A 1 100 ? 5.848 -1.816 -6.595 1.00 83.19 100 ALA A C 1
ATOM 829 O O . ALA A 1 100 ? 5.710 -1.729 -7.807 1.00 83.19 100 ALA A O 1
ATOM 830 N N . LYS A 1 101 ? 5.413 -2.890 -5.931 1.00 80.38 101 LYS A N 1
ATOM 831 C CA . LYS A 1 101 ? 4.683 -4.011 -6.553 1.00 80.38 101 LYS A CA 1
ATOM 832 C C . LYS A 1 101 ? 3.342 -3.539 -7.114 1.00 80.38 101 LYS A C 1
ATOM 834 O O . LYS A 1 101 ? 3.012 -3.822 -8.262 1.00 80.38 101 LYS A O 1
ATOM 839 N N . PHE A 1 102 ? 2.618 -2.740 -6.333 1.00 74.56 102 PHE A N 1
ATOM 840 C CA . PHE A 1 102 ? 1.300 -2.221 -6.691 1.00 74.56 102 PHE A CA 1
ATOM 841 C C . PHE A 1 102 ? 1.334 -1.210 -7.854 1.00 74.56 102 PHE A C 1
ATOM 843 O O . PHE A 1 102 ? 0.550 -1.302 -8.794 1.00 74.56 102 PHE A O 1
ATOM 850 N N . CYS A 1 103 ? 2.260 -0.249 -7.825 1.00 68.31 103 CYS A N 1
ATOM 851 C CA . CYS A 1 103 ? 2.376 0.811 -8.831 1.00 68.31 103 CYS A CA 1
ATOM 852 C C . CYS A 1 103 ? 3.353 0.460 -9.966 1.00 68.31 103 CYS A C 1
ATOM 854 O O . CYS A 1 103 ? 3.129 0.826 -11.119 1.00 68.31 103 CYS A O 1
ATOM 856 N N . GLY A 1 104 ? 4.443 -0.246 -9.672 1.00 55.72 104 GLY A N 1
ATOM 857 C CA . GLY A 1 104 ? 5.474 -0.627 -10.642 1.00 55.72 104 GLY A CA 1
ATOM 858 C C . GLY A 1 104 ? 4.991 -1.649 -11.671 1.00 55.72 104 GLY A C 1
ATOM 859 O O . GLY A 1 104 ? 5.412 -1.573 -12.825 1.00 55.72 104 GLY A O 1
ATOM 860 N N . GLY A 1 105 ? 4.053 -2.532 -11.304 1.00 54.53 105 GLY A N 1
ATOM 861 C CA . GLY A 1 105 ? 3.385 -3.441 -12.244 1.00 54.53 105 GLY A CA 1
ATOM 862 C C . GLY A 1 105 ? 2.359 -2.759 -13.164 1.00 54.53 105 GLY A C 1
ATOM 863 O O . GLY A 1 105 ? 2.158 -3.204 -14.293 1.00 54.53 105 GLY A O 1
ATOM 864 N N . GLY A 1 106 ? 1.744 -1.656 -12.721 1.00 45.25 106 GLY A N 1
ATOM 865 C CA . GLY A 1 106 ? 0.652 -0.988 -13.443 1.00 45.25 106 GLY A CA 1
ATOM 866 C C . GLY A 1 106 ? 1.089 0.063 -14.470 1.00 45.25 106 GLY A C 1
ATOM 867 O O . GLY A 1 106 ? 0.408 0.264 -15.468 1.00 45.25 106 GLY A O 1
ATOM 868 N N . PHE A 1 107 ? 2.232 0.730 -14.273 1.00 39.81 107 PHE A N 1
ATOM 869 C CA . PHE A 1 107 ? 2.573 1.908 -15.087 1.00 39.81 107 PHE A CA 1
ATOM 870 C C . PHE A 1 107 ? 3.360 1.638 -16.375 1.00 39.81 107 PHE A C 1
ATOM 872 O O . PHE A 1 107 ? 3.552 2.581 -17.141 1.00 39.81 107 PHE A O 1
ATOM 879 N N . SER A 1 108 ? 3.860 0.418 -16.618 1.00 39.66 108 SER A N 1
ATOM 880 C CA . SER A 1 108 ? 4.798 0.217 -17.741 1.00 39.66 108 SER A CA 1
ATOM 881 C C . SER A 1 108 ? 4.616 -1.057 -18.566 1.00 39.66 108 SER A C 1
ATOM 883 O O . SER A 1 108 ? 4.847 -0.982 -19.761 1.00 39.66 108 SER A O 1
ATOM 885 N N . ASN A 1 109 ? 4.204 -2.201 -18.009 1.00 35.81 109 ASN A N 1
ATOM 886 C CA . ASN A 1 109 ? 4.147 -3.459 -18.771 1.00 35.81 109 ASN A CA 1
ATOM 887 C C . ASN A 1 109 ? 3.083 -4.401 -18.198 1.00 35.81 109 ASN A C 1
ATOM 889 O O . ASN A 1 109 ? 3.357 -4.997 -17.167 1.00 35.81 109 ASN A O 1
ATOM 893 N N . GLY A 1 110 ? 1.927 -4.556 -18.861 1.00 40.88 110 GLY A N 1
ATOM 894 C CA . GLY A 1 110 ? 1.055 -5.756 -18.873 1.00 40.88 110 GLY A CA 1
ATOM 895 C C . GLY A 1 110 ? 0.531 -6.389 -17.564 1.00 40.88 110 GLY A C 1
ATOM 896 O O . GLY A 1 110 ? -0.410 -7.172 -17.629 1.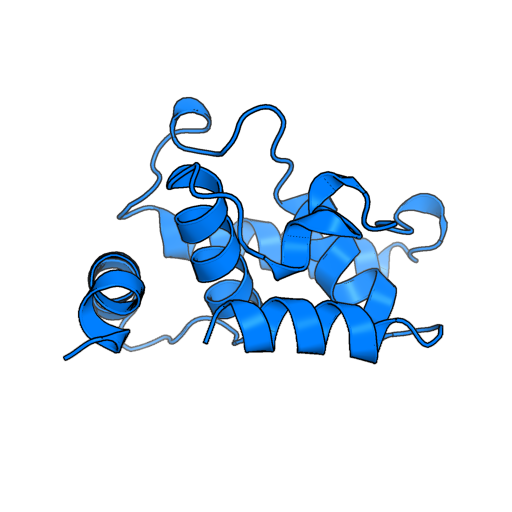00 40.88 110 GLY A O 1
ATOM 897 N N . ASN A 1 111 ? 1.065 -6.051 -16.391 1.00 41.94 111 ASN A N 1
ATOM 898 C CA . ASN A 1 111 ? 0.825 -6.715 -15.107 1.00 41.94 111 ASN A CA 1
ATOM 899 C C . ASN A 1 111 ? -0.318 -6.078 -14.310 1.00 41.94 111 ASN A C 1
ATOM 901 O O . ASN A 1 111 ? -0.653 -6.560 -13.230 1.00 41.94 111 ASN A O 1
ATOM 905 N N . SER A 1 112 ? -0.956 -5.033 -14.850 1.00 46.03 112 SER A N 1
ATOM 906 C CA . SER A 1 112 ? -2.162 -4.441 -14.259 1.00 46.03 112 SER A CA 1
ATOM 907 C C . SER A 1 112 ? -3.254 -5.496 -14.045 1.00 46.03 112 SER A C 1
ATOM 909 O O . SER A 1 112 ? -3.941 -5.463 -13.034 1.00 46.03 112 SER A O 1
ATOM 911 N N . PHE A 1 113 ? -3.333 -6.490 -14.935 1.00 43.75 113 PHE A N 1
ATOM 912 C CA . PHE A 1 113 ? -4.310 -7.577 -14.877 1.00 43.75 113 PHE A CA 1
ATOM 913 C C . PHE A 1 113 ? -4.086 -8.547 -13.705 1.00 43.75 113 PHE A C 1
ATOM 915 O O . PHE A 1 113 ? -5.043 -9.064 -13.141 1.00 43.75 113 PHE A O 1
ATOM 922 N N . GLU A 1 114 ? -2.835 -8.795 -13.312 1.00 49.38 114 GLU A N 1
ATOM 923 C CA . GLU A 1 114 ? -2.519 -9.718 -12.213 1.00 49.38 114 GLU A CA 1
ATOM 924 C C . GLU A 1 114 ? -2.763 -9.061 -10.854 1.00 49.38 114 GLU A C 1
ATOM 926 O O . GLU A 1 114 ? -3.318 -9.699 -9.965 1.00 49.38 114 GLU A O 1
ATOM 931 N N . VAL A 1 115 ? -2.441 -7.769 -10.711 1.00 53.16 115 VAL A N 1
ATOM 932 C CA . VAL A 1 115 ? -2.776 -7.000 -9.501 1.00 53.16 115 VAL A CA 1
ATOM 933 C C . VAL A 1 115 ? -4.290 -6.850 -9.373 1.00 53.16 115 VAL A C 1
ATOM 935 O O . VAL A 1 115 ? -4.820 -7.026 -8.284 1.00 53.16 115 VAL A O 1
ATOM 938 N N . GLU A 1 116 ? -4.998 -6.586 -10.473 1.00 51.69 116 GLU A N 1
ATOM 939 C CA . GLU A 1 116 ? -6.458 -6.469 -10.482 1.00 51.69 116 GLU A CA 1
ATOM 940 C C . GLU A 1 116 ? -7.141 -7.803 -10.147 1.00 51.69 116 GLU A C 1
ATOM 942 O O . GLU A 1 116 ? -8.010 -7.811 -9.288 1.00 51.69 116 GLU A O 1
ATOM 947 N N . LYS A 1 117 ? -6.671 -8.947 -10.668 1.00 55.12 117 LYS A N 1
ATOM 948 C CA . LYS A 1 117 ? -7.137 -10.282 -10.233 1.00 55.12 117 LYS A CA 1
ATOM 949 C C . LYS A 1 117 ? -6.861 -10.576 -8.759 1.00 55.12 117 LYS A C 1
ATOM 951 O O . LYS A 1 117 ? -7.679 -11.212 -8.098 1.00 55.12 117 LYS A O 1
ATOM 956 N N . LEU A 1 118 ? -5.700 -10.162 -8.246 1.00 56.22 118 LEU A N 1
ATOM 957 C CA . LEU A 1 118 ? -5.361 -10.305 -6.828 1.00 56.22 118 LEU A CA 1
ATOM 958 C C . LEU A 1 118 ? -6.280 -9.424 -5.972 1.00 56.22 118 LEU A C 1
ATOM 960 O O . LEU A 1 118 ? -6.750 -9.849 -4.926 1.00 56.22 118 LEU A O 1
ATOM 964 N N . LEU A 1 119 ? -6.607 -8.221 -6.443 1.00 55.66 119 LEU A N 1
ATOM 965 C CA . LEU A 1 119 ? -7.581 -7.337 -5.807 1.00 55.66 119 LEU A CA 1
ATOM 966 C C . LEU A 1 119 ? -9.019 -7.867 -5.904 1.00 55.66 119 LEU A C 1
ATOM 968 O O . LEU A 1 119 ? -9.758 -7.764 -4.927 1.00 55.66 119 LEU A O 1
ATOM 972 N N . GLU A 1 120 ? -9.412 -8.461 -7.031 1.00 55.00 120 GLU A N 1
ATOM 973 C CA . GLU A 1 120 ? -10.710 -9.115 -7.224 1.00 55.00 120 GLU A CA 1
ATOM 974 C C . GLU A 1 120 ? -10.850 -10.351 -6.331 1.00 55.00 120 GLU A C 1
ATOM 976 O O . GLU A 1 120 ? -11.923 -10.588 -5.786 1.00 55.00 120 GLU A O 1
ATOM 981 N N . SER A 1 121 ? -9.769 -11.103 -6.095 1.00 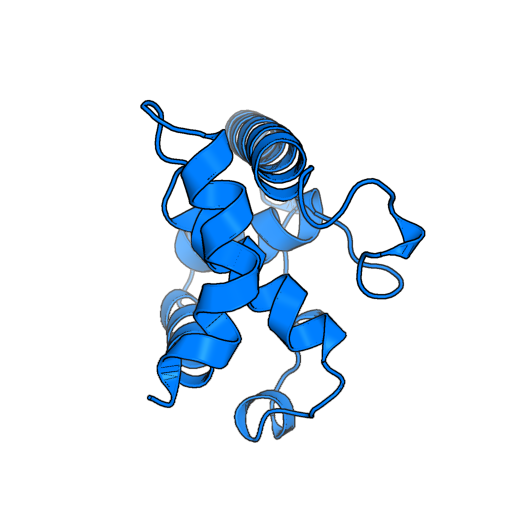51.16 121 SER A N 1
ATOM 982 C CA . SER A 1 121 ? -9.766 -12.212 -5.129 1.00 51.16 121 SER A CA 1
ATOM 983 C C . SER A 1 121 ? -9.777 -11.742 -3.666 1.00 51.16 121 SER A C 1
ATOM 985 O O . SER A 1 121 ? -9.987 -12.539 -2.740 1.00 51.16 121 SER A O 1
ATOM 987 N N . PHE A 1 122 ? -9.542 -10.450 -3.431 1.00 49.50 122 PHE A N 1
ATOM 988 C CA . PHE A 1 122 ? -9.658 -9.786 -2.136 1.00 49.50 122 PHE A CA 1
ATOM 989 C C . PHE A 1 122 ? -11.003 -9.057 -1.934 1.00 49.50 122 PHE A C 1
ATOM 991 O O . PHE A 1 122 ? -11.224 -8.543 -0.835 1.00 49.50 122 PHE A O 1
ATOM 998 N N . SER A 1 123 ? -11.892 -9.017 -2.939 1.00 44.12 123 SER A N 1
ATOM 999 C CA . SER A 1 123 ? -13.241 -8.426 -2.858 1.00 44.12 123 SER A CA 1
ATOM 1000 C C . SER A 1 123 ? -14.351 -9.464 -2.682 1.00 44.12 123 SER A C 1
ATOM 1002 O O . SER A 1 123 ? -15.447 -9.020 -2.255 1.00 44.12 123 SER A O 1
#

Sequence (123 aa):
KKAWQDHKRECKCLKSCKPRYPPDSVRLLGRVVFKLMQETPSESEKLYSFYDLESNINKLTEDKKEGLRQLALTFQHFMKEEIQDASQLPPSFDIFEAFAKFCGGGFSNGNSFEVEKLLESFS

Organism: Muntiacus muntjak (NCBI:txid9888)

Radius of gyration: 14.24 Å; chains: 1; bounding box: 38×36×34 Å

Foldseek 3Di:
DVCCVLVVLLVVLQVVCPPHGFDPLLSLVVSVQVVLLVVPDQPLCPVPHLVRQDLCPVVDDPVVLVVLVVSLVSNCSSNCVPDVDPVSTRPPDDSSSSSSSVVVLPPDDDNPVVSVVVSVSSD

pLDDT: mean 71.23, std 13.56, range [35.81, 87.88]

Secondary structure (DSSP, 8-state):
-TTHHHHHHHHHHHHHTTTSPPPHHHHHHHHHHHHHTTT---GGGGT--TTTS---GGG--HHHHHHHHHHHHHHHHHHTTT--SGGGSPTT--HHHHHHHHHHTTSSSSTHHHHHHHHHTT-